Protein AF-A0A9E3R1D8-F1 (afdb_monomer_lite)

Sequence (119 aa):
MRTSLQDPSVVRSAVSLLEYALDPVHWLPSGQARASAAHLRVVGQVQVCATVDVTPTLETVLRISFRAPELTPMTAADLLEELVKGRFTFAPNTEWECGIDGRKWIHFSRRYTARPLQA

Foldseek 3Di:
DPQDCPRPVNLVVLLVLQVQQPPPVQAEEPPPDQPDPSQWDDDPFKIWGWHWYQYPQQWTKIKIKIDGVPDDLVSVVVSVCSNPVDDADAQPPWDWDWDADPVGIIMTMIGRDNDGDDD

Structure (mmCIF, N/CA/C/O backbone):
data_AF-A0A9E3R1D8-F1
#
_entry.id   AF-A0A9E3R1D8-F1
#
loop_
_atom_site.group_PDB
_atom_site.id
_atom_site.type_symbol
_atom_site.label_atom_id
_atom_site.label_alt_id
_atom_site.label_comp_id
_atom_site.label_asym_id
_atom_site.label_entity_id
_atom_sit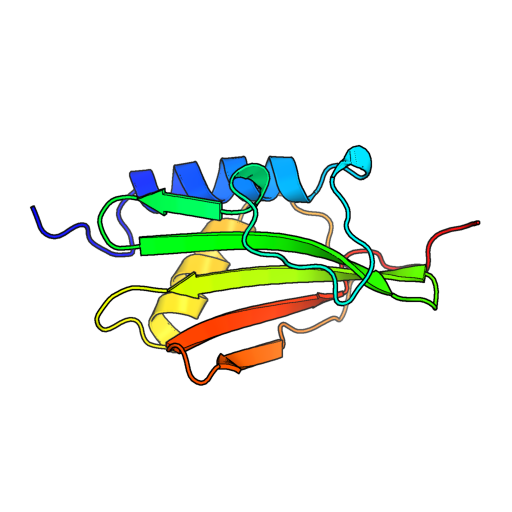e.label_seq_id
_atom_site.pdbx_PDB_ins_code
_atom_site.Cartn_x
_atom_site.Cartn_y
_atom_site.Cartn_z
_atom_site.occupancy
_atom_site.B_iso_or_equiv
_atom_site.auth_seq_id
_atom_site.auth_comp_id
_atom_site.auth_asym_id
_atom_site.auth_atom_id
_atom_site.pdbx_PDB_model_num
ATOM 1 N N . MET A 1 1 ? -21.664 1.447 15.470 1.00 44.50 1 MET A N 1
ATOM 2 C CA . MET A 1 1 ? -20.863 0.228 15.226 1.00 44.50 1 MET A CA 1
ATOM 3 C C . MET A 1 1 ? -19.401 0.634 15.147 1.00 44.50 1 MET A C 1
ATOM 5 O O . MET A 1 1 ? -19.073 1.482 14.329 1.00 44.50 1 MET A O 1
ATOM 9 N N . ARG A 1 2 ? -18.553 0.126 16.047 1.00 48.31 2 ARG A N 1
ATOM 10 C CA . ARG A 1 2 ? -17.102 0.360 16.024 1.00 48.31 2 ARG A CA 1
ATOM 11 C C . ARG A 1 2 ? -16.535 -0.660 15.035 1.00 48.31 2 ARG A C 1
ATOM 13 O O . ARG A 1 2 ? -16.527 -1.844 15.347 1.00 48.31 2 ARG A O 1
ATOM 20 N N . THR A 1 3 ? -16.203 -0.234 13.818 1.00 52.50 3 THR A N 1
ATOM 21 C CA . THR A 1 3 ? -15.562 -1.103 12.815 1.00 52.50 3 THR A CA 1
ATOM 22 C C . THR A 1 3 ? -14.258 -1.601 13.422 1.00 52.50 3 THR A C 1
ATOM 24 O O . THR A 1 3 ? -13.378 -0.791 13.714 1.00 52.50 3 THR A O 1
ATOM 27 N N . SER A 1 4 ? -14.165 -2.903 13.693 1.00 63.12 4 SER A N 1
ATOM 28 C CA . SER A 1 4 ? -12.894 -3.508 14.086 1.00 63.12 4 SER A CA 1
ATOM 29 C C . SER A 1 4 ? -11.912 -3.332 12.931 1.00 63.12 4 SER A C 1
ATOM 31 O O . SER A 1 4 ? -12.307 -3.392 11.769 1.00 63.12 4 SER A O 1
ATOM 33 N N . LEU A 1 5 ? -10.634 -3.113 13.224 1.00 61.91 5 LEU A N 1
ATOM 34 C CA . LEU A 1 5 ? -9.607 -3.016 12.185 1.00 61.91 5 LEU A CA 1
ATOM 35 C C . LEU A 1 5 ? -9.549 -4.296 11.336 1.00 61.91 5 LEU A C 1
ATOM 37 O O . LEU A 1 5 ? -9.353 -4.218 10.129 1.00 61.91 5 LEU A O 1
ATOM 41 N N . GLN A 1 6 ? -9.838 -5.443 11.954 1.00 66.19 6 GLN A N 1
ATOM 42 C CA . GLN A 1 6 ? -9.940 -6.758 11.315 1.00 66.19 6 GLN A CA 1
ATOM 43 C C . GLN A 1 6 ? -11.341 -7.057 10.753 1.00 66.19 6 GLN A C 1
ATOM 45 O O . GLN A 1 6 ? -11.680 -8.214 10.504 1.00 66.19 6 GLN A O 1
ATOM 50 N N . ASP A 1 7 ? -12.198 -6.046 10.585 1.00 75.62 7 ASP A N 1
ATOM 51 C CA . ASP A 1 7 ? -13.493 -6.245 9.943 1.00 75.62 7 ASP A CA 1
ATOM 52 C C . ASP A 1 7 ? -13.273 -6.792 8.516 1.00 75.62 7 ASP A C 1
ATOM 54 O O . ASP A 1 7 ? -12.535 -6.186 7.728 1.00 75.62 7 ASP A O 1
ATOM 58 N N . PRO A 1 8 ? -13.921 -7.910 8.140 1.00 79.75 8 PRO A N 1
ATOM 59 C CA . PRO A 1 8 ? -13.785 -8.497 6.810 1.00 79.75 8 PRO A CA 1
ATOM 60 C C . PRO A 1 8 ? -14.052 -7.515 5.657 1.00 79.75 8 PRO A C 1
ATOM 62 O O . PRO A 1 8 ? -13.559 -7.708 4.547 1.00 79.75 8 PRO A O 1
ATOM 65 N N . SER A 1 9 ? -14.843 -6.462 5.885 1.00 84.44 9 SER A N 1
ATOM 66 C CA . SER A 1 9 ? -15.093 -5.399 4.903 1.00 84.44 9 SER A CA 1
ATOM 67 C C . SER A 1 9 ? -13.869 -4.517 4.637 1.00 84.44 9 SER A C 1
ATOM 69 O O . SER A 1 9 ? -13.657 -4.121 3.487 1.00 84.44 9 SER A O 1
ATOM 71 N N . VAL A 1 10 ? -13.041 -4.257 5.657 1.00 84.06 10 VAL A N 1
ATOM 72 C CA . VAL A 1 10 ? -11.787 -3.497 5.531 1.00 84.06 10 VAL A CA 1
ATOM 73 C C . VAL A 1 10 ? -10.811 -4.293 4.674 1.00 84.06 10 VAL A C 1
ATOM 75 O O . VAL A 1 10 ? -10.331 -3.779 3.665 1.00 84.06 10 VAL A O 1
ATOM 78 N N . VAL A 1 11 ? -10.600 -5.569 5.016 1.00 85.69 11 VAL A N 1
ATOM 79 C CA . VAL A 1 11 ? -9.688 -6.461 4.284 1.00 85.69 11 VAL A CA 1
ATOM 80 C C . VAL A 1 11 ? -10.130 -6.619 2.831 1.00 85.69 11 VAL A C 1
ATOM 82 O O . VAL A 1 11 ? -9.334 -6.385 1.929 1.00 85.69 11 VAL A O 1
ATOM 85 N N . ARG A 1 12 ? -11.413 -6.909 2.565 1.00 87.19 12 ARG A N 1
ATOM 86 C CA . ARG A 1 12 ? -11.921 -7.028 1.183 1.00 87.19 12 ARG A CA 1
ATOM 87 C C . ARG A 1 12 ? -11.722 -5.755 0.361 1.00 87.19 12 ARG A C 1
ATOM 89 O O . ARG A 1 12 ? -11.324 -5.828 -0.799 1.00 87.19 12 ARG A O 1
ATOM 96 N N . SER A 1 13 ? -11.989 -4.593 0.953 1.00 88.19 13 SER A N 1
ATOM 97 C CA . SER A 1 13 ? -11.821 -3.314 0.252 1.00 88.19 13 SER A CA 1
ATOM 98 C C . SER A 1 13 ? -10.349 -3.002 -0.007 1.00 88.19 13 SER A C 1
ATOM 100 O O . SER A 1 13 ? -10.014 -2.467 -1.062 1.00 88.19 13 SER A O 1
ATOM 102 N N . ALA A 1 14 ? -9.472 -3.353 0.935 1.00 87.88 14 ALA A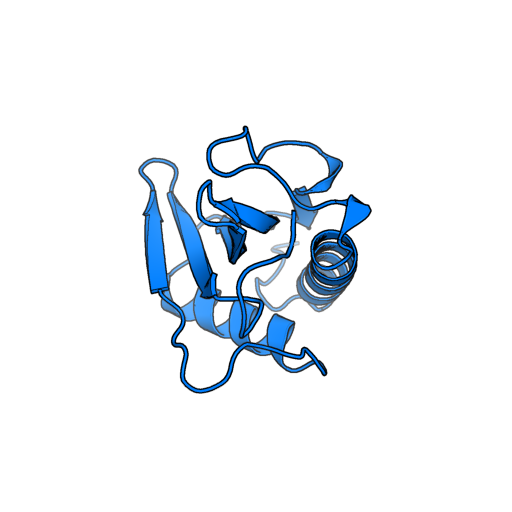 N 1
ATOM 103 C CA . ALA A 1 14 ? -8.031 -3.221 0.786 1.00 87.88 14 ALA A CA 1
ATOM 104 C C . ALA A 1 14 ? -7.478 -4.167 -0.292 1.00 87.88 14 ALA A C 1
ATOM 106 O O . ALA A 1 14 ? -6.640 -3.738 -1.076 1.00 87.88 14 ALA A O 1
ATOM 107 N N . VAL A 1 15 ? -7.982 -5.404 -0.386 1.00 89.50 15 VAL A N 1
ATOM 108 C CA . VAL A 1 15 ? -7.599 -6.367 -1.435 1.00 89.50 15 VAL A CA 1
ATOM 109 C C . VAL A 1 15 ? -7.955 -5.828 -2.816 1.00 89.50 15 VAL A C 1
ATOM 111 O O . VAL A 1 15 ? -7.078 -5.734 -3.665 1.00 89.50 15 VAL A O 1
ATOM 114 N N . SER A 1 16 ? -9.198 -5.384 -3.023 1.00 90.44 16 SER A N 1
ATOM 115 C CA . SER A 1 16 ? -9.612 -4.801 -4.309 1.00 90.44 16 SER A CA 1
ATOM 116 C C . SER A 1 16 ? -8.807 -3.544 -4.666 1.00 90.44 16 SER A C 1
ATOM 118 O O . SER A 1 16 ? -8.474 -3.317 -5.829 1.00 90.44 16 SER A O 1
ATOM 120 N N . LEU A 1 17 ? -8.461 -2.725 -3.668 1.00 92.50 17 LEU A N 1
ATOM 121 C CA . LEU A 1 17 ? -7.581 -1.575 -3.862 1.00 92.50 17 LEU A CA 1
ATOM 122 C C . LEU A 1 17 ? -6.157 -1.997 -4.249 1.00 92.50 17 LEU A C 1
ATOM 124 O O . LEU A 1 17 ? -5.544 -1.353 -5.096 1.00 92.50 17 LEU A O 1
ATOM 128 N N . LEU A 1 18 ? -5.631 -3.055 -3.633 1.00 91.06 18 LEU A N 1
ATOM 129 C CA . LEU A 1 18 ? -4.311 -3.578 -3.951 1.00 91.06 18 LEU A CA 1
ATOM 130 C C . LEU A 1 18 ? -4.289 -4.145 -5.373 1.00 91.06 18 LEU A C 1
ATOM 132 O O . LEU A 1 18 ? -3.415 -3.767 -6.138 1.00 91.06 18 LEU A O 1
ATOM 136 N N . GLU A 1 19 ? -5.269 -4.959 -5.767 1.00 91.06 19 GLU A N 1
ATOM 137 C CA . GLU A 1 19 ? -5.398 -5.465 -7.144 1.00 91.06 19 GLU A CA 1
ATOM 138 C C . GLU A 1 19 ? -5.388 -4.331 -8.175 1.00 91.06 19 GLU A C 1
ATOM 140 O O . GLU A 1 19 ? -4.643 -4.397 -9.149 1.00 91.06 19 GLU A O 1
ATOM 145 N N . TYR A 1 20 ? -6.140 -3.256 -7.911 1.00 92.06 20 TYR A N 1
ATOM 146 C CA . TYR A 1 20 ? -6.105 -2.039 -8.722 1.00 92.06 20 TYR A CA 1
ATOM 147 C C . TYR A 1 20 ? -4.699 -1.418 -8.764 1.00 92.06 20 TYR A C 1
ATOM 149 O O . TYR A 1 20 ? -4.181 -1.126 -9.834 1.00 92.06 20 TYR A O 1
ATOM 157 N N . ALA A 1 21 ? -4.049 -1.231 -7.613 1.00 91.81 21 ALA A N 1
ATOM 158 C CA . ALA A 1 21 ? -2.732 -0.595 -7.543 1.00 91.81 21 ALA A CA 1
ATOM 159 C C . ALA A 1 21 ? -1.617 -1.410 -8.224 1.00 91.81 21 ALA A C 1
ATOM 161 O O . ALA A 1 21 ? -0.604 -0.841 -8.632 1.00 91.81 21 ALA A O 1
ATOM 162 N N . LEU A 1 22 ? -1.778 -2.733 -8.319 1.00 91.44 22 LEU A N 1
ATOM 163 C CA . LEU A 1 22 ? -0.793 -3.622 -8.928 1.00 91.44 22 LEU A CA 1
ATOM 164 C C . LEU A 1 22 ? -0.865 -3.656 -10.461 1.00 91.44 22 LEU A C 1
ATOM 166 O O . LEU A 1 22 ? 0.115 -4.085 -11.075 1.00 91.44 22 LEU A O 1
ATOM 170 N N . ASP A 1 23 ? -1.949 -3.178 -11.078 1.00 91.25 23 ASP A N 1
ATOM 171 C CA . ASP A 1 23 ? -2.032 -3.026 -12.533 1.00 91.25 23 ASP A CA 1
ATOM 172 C C . ASP A 1 23 ? -1.054 -1.929 -13.014 1.00 91.25 23 ASP A C 1
ATOM 174 O O . ASP A 1 23 ? -1.148 -0.783 -12.556 1.00 91.25 23 ASP A O 1
ATOM 178 N N . PRO A 1 24 ? -0.120 -2.238 -13.938 1.00 91.31 24 PRO A N 1
ATOM 179 C CA . PRO A 1 24 ? 0.837 -1.273 -14.480 1.00 91.31 24 PRO A CA 1
ATOM 180 C C . PRO A 1 24 ? 0.236 0.029 -15.016 1.00 91.31 24 PRO A C 1
ATOM 182 O O . PRO A 1 24 ? 0.899 1.065 -14.960 1.00 91.31 24 PRO A O 1
ATOM 185 N N . VAL A 1 25 ? -1.012 0.015 -15.499 1.00 91.81 25 VAL A N 1
ATOM 186 C CA . VAL A 1 25 ? -1.689 1.225 -16.003 1.00 91.81 25 VAL A CA 1
ATOM 187 C C . VAL A 1 25 ? -1.994 2.248 -14.897 1.00 91.81 25 VAL A C 1
ATOM 189 O O . VAL A 1 25 ? -2.282 3.412 -15.179 1.00 91.81 25 VAL A O 1
ATOM 192 N N . HIS A 1 26 ? -1.922 1.829 -13.633 1.00 91.88 26 HIS A N 1
ATOM 193 C CA . HIS A 1 26 ? -2.206 2.651 -12.460 1.00 91.88 26 HIS A CA 1
ATOM 194 C C . HIS A 1 26 ? -0.950 3.046 -11.675 1.00 91.88 26 HIS A C 1
ATOM 196 O O . HIS A 1 26 ? -1.054 3.740 -10.663 1.00 91.88 26 HIS A O 1
ATOM 202 N N . TRP A 1 27 ? 0.238 2.647 -12.132 1.00 92.44 27 TRP A N 1
ATOM 203 C CA . TRP A 1 27 ? 1.486 2.998 -11.461 1.00 92.44 27 TRP A CA 1
ATOM 204 C C . TRP A 1 27 ? 1.785 4.494 -11.572 1.00 92.44 27 TRP A C 1
ATOM 206 O O . TRP A 1 27 ? 1.503 5.141 -12.583 1.00 92.44 27 TRP A O 1
ATOM 216 N N . LEU A 1 28 ? 2.379 5.051 -10.518 1.00 90.75 28 LEU A N 1
ATOM 217 C CA . LEU A 1 28 ? 2.598 6.489 -10.384 1.00 90.75 28 LEU A CA 1
ATOM 218 C C . LEU A 1 28 ? 4.092 6.823 -10.411 1.00 90.75 28 LEU A C 1
ATOM 220 O O . LEU A 1 28 ? 4.883 6.125 -9.780 1.00 90.75 28 LEU A O 1
ATOM 224 N N . PRO A 1 29 ? 4.519 7.926 -11.043 1.00 89.69 29 PRO A N 1
ATOM 225 C CA . PRO A 1 29 ? 5.849 8.477 -10.819 1.00 89.69 29 PRO A CA 1
ATOM 226 C C . PRO A 1 29 ? 6.085 8.779 -9.333 1.00 89.69 29 PRO A C 1
ATOM 228 O O . PRO A 1 29 ? 5.225 9.333 -8.637 1.00 89.69 29 PRO A O 1
ATOM 231 N N . SER A 1 30 ? 7.277 8.456 -8.833 1.00 83.50 30 SER A N 1
ATOM 232 C CA . SER A 1 30 ? 7.632 8.707 -7.438 1.00 83.50 30 SER A CA 1
ATOM 233 C C . SER A 1 30 ? 7.477 10.189 -7.080 1.00 83.50 30 SER A C 1
ATOM 235 O O . SER A 1 30 ? 7.966 11.059 -7.798 1.00 83.50 30 SER A O 1
ATOM 237 N N . GLY A 1 31 ? 6.834 10.475 -5.946 1.00 72.44 31 GLY A N 1
ATOM 238 C CA . GLY A 1 31 ? 6.632 11.846 -5.461 1.00 72.44 31 GLY A CA 1
ATOM 239 C C . GLY A 1 31 ? 5.334 12.508 -5.930 1.00 72.44 31 GLY A C 1
ATOM 240 O O . GLY A 1 31 ? 5.023 13.605 -5.469 1.00 72.44 31 GLY A O 1
ATOM 241 N N . GLN A 1 32 ? 4.537 11.845 -6.774 1.00 75.69 32 GLN A N 1
ATOM 242 C CA . GLN A 1 32 ? 3.201 12.328 -7.115 1.00 75.69 32 GLN A CA 1
ATOM 243 C C . GLN A 1 32 ? 2.228 12.187 -5.927 1.00 75.69 32 GLN A C 1
ATOM 245 O O . GLN A 1 32 ? 2.382 11.322 -5.058 1.00 75.69 32 GLN A O 1
ATOM 250 N N . ALA A 1 33 ? 1.225 13.068 -5.860 1.00 67.19 33 ALA A N 1
ATOM 251 C CA . ALA A 1 33 ? 0.249 13.081 -4.775 1.00 67.19 33 ALA A CA 1
ATOM 252 C C . ALA A 1 33 ? -0.594 11.793 -4.767 1.00 67.19 33 ALA A C 1
ATOM 254 O O . ALA A 1 33 ? -1.399 11.546 -5.660 1.00 67.19 33 ALA A O 1
ATOM 255 N N . ARG A 1 34 ? -0.432 10.993 -3.709 1.00 68.19 34 ARG A N 1
ATOM 256 C CA . ARG A 1 34 ? -1.037 9.654 -3.566 1.00 68.19 34 ARG A CA 1
ATOM 257 C C . ARG A 1 34 ? -2.499 9.689 -3.118 1.00 68.19 34 ARG A C 1
ATOM 259 O O . ARG A 1 34 ? -3.226 8.717 -3.271 1.00 68.19 34 ARG A O 1
ATOM 266 N N . ALA A 1 35 ? -2.950 10.825 -2.584 1.00 63.00 35 ALA A N 1
ATOM 267 C CA . ALA A 1 35 ? -4.294 11.025 -2.040 1.00 63.00 35 ALA A CA 1
ATOM 268 C C . ALA A 1 35 ? -5.360 11.265 -3.130 1.00 63.00 35 ALA A C 1
ATOM 270 O O . ALA A 1 35 ? -6.224 12.127 -2.988 1.00 63.00 35 ALA A O 1
ATOM 271 N N . SER A 1 36 ? -5.286 10.525 -4.236 1.00 74.06 36 SER A N 1
ATOM 272 C CA . SER A 1 36 ? -6.367 10.492 -5.224 1.00 74.06 36 SER A CA 1
ATOM 273 C C . SER A 1 36 ? -7.436 9.487 -4.789 1.00 74.06 36 SER A C 1
ATOM 275 O O . SER A 1 36 ? -7.119 8.463 -4.181 1.00 74.06 36 SER A O 1
ATOM 277 N N . ALA A 1 37 ? -8.699 9.744 -5.136 1.00 80.44 37 ALA A N 1
ATOM 278 C CA . ALA A 1 37 ? -9.811 8.853 -4.796 1.00 80.44 37 ALA A CA 1
ATOM 279 C C . ALA A 1 37 ? -9.640 7.428 -5.359 1.00 80.44 37 ALA A C 1
ATOM 281 O O . ALA A 1 37 ? -10.149 6.472 -4.781 1.00 80.44 37 ALA A O 1
ATOM 282 N N . ALA A 1 38 ? -8.888 7.271 -6.452 1.00 86.62 38 ALA A N 1
ATOM 283 C CA . ALA A 1 38 ? -8.614 5.971 -7.056 1.00 86.62 38 ALA A CA 1
ATOM 284 C C . ALA A 1 38 ? -7.769 5.064 -6.144 1.00 86.62 38 ALA A C 1
ATOM 286 O O . ALA A 1 38 ? -8.091 3.887 -5.993 1.00 86.62 38 ALA A O 1
ATOM 287 N N . HIS A 1 39 ? -6.767 5.637 -5.473 1.00 90.06 39 HIS A N 1
ATOM 288 C CA . HIS A 1 39 ? -5.772 4.921 -4.667 1.00 90.06 39 HIS A CA 1
ATOM 289 C C . HIS A 1 39 ? -6.118 4.847 -3.175 1.00 90.06 39 HIS A C 1
ATOM 291 O O . HIS A 1 39 ? -5.346 4.302 -2.391 1.00 90.06 39 HIS A O 1
ATOM 297 N N . LEU A 1 40 ? -7.267 5.393 -2.772 1.00 92.88 40 LEU A N 1
ATOM 298 C CA . LEU A 1 40 ? -7.717 5.463 -1.387 1.00 92.88 40 LEU A CA 1
ATOM 299 C C . LEU A 1 40 ? -9.045 4.720 -1.221 1.00 92.88 40 LEU A C 1
ATOM 301 O O . LEU A 1 40 ? -9.979 4.890 -2.007 1.00 92.88 40 LEU A O 1
ATOM 305 N N . ARG A 1 41 ? -9.170 3.940 -0.151 1.00 92.81 41 ARG A N 1
ATOM 306 C CA . ARG A 1 41 ? -10.445 3.407 0.333 1.00 92.81 41 ARG A CA 1
ATOM 307 C C . ARG A 1 41 ? -10.655 3.811 1.780 1.00 92.81 41 ARG A C 1
ATOM 309 O O . ARG A 1 41 ? -9.717 3.848 2.571 1.00 92.81 41 ARG A O 1
ATOM 316 N N . VAL A 1 42 ? -11.904 4.115 2.111 1.00 92.06 42 VAL A N 1
ATOM 317 C CA . VAL A 1 42 ? -12.333 4.417 3.475 1.00 92.06 42 VAL A CA 1
ATOM 318 C C . VAL A 1 42 ? -13.422 3.424 3.842 1.00 92.06 42 VAL A C 1
ATOM 320 O O . VAL A 1 42 ? -14.466 3.386 3.196 1.00 92.06 42 VAL A O 1
ATOM 323 N N . VAL A 1 43 ? -13.167 2.612 4.863 1.00 88.25 43 VAL A N 1
ATOM 324 C CA . VAL A 1 43 ? -14.106 1.612 5.376 1.00 88.25 43 VAL A CA 1
ATOM 325 C C . VAL A 1 43 ? -14.321 1.883 6.856 1.00 88.25 43 VAL A C 1
ATOM 327 O O . VAL A 1 43 ? -13.433 1.684 7.687 1.00 88.25 43 VAL A O 1
ATOM 330 N N . GLY A 1 44 ? -15.498 2.414 7.187 1.00 87.19 44 GLY A N 1
ATOM 331 C CA . GLY A 1 44 ? -15.775 2.911 8.530 1.00 87.19 44 GLY A CA 1
ATOM 332 C C . GLY A 1 44 ? -14.804 4.031 8.914 1.00 87.19 44 GLY A C 1
ATOM 333 O O . GLY A 1 44 ? -14.847 5.116 8.343 1.00 87.19 44 GLY A O 1
ATOM 334 N N . GLN A 1 45 ? -13.925 3.767 9.884 1.00 89.50 45 GLN A N 1
ATOM 335 C CA . GLN A 1 45 ? -12.903 4.719 10.349 1.00 89.50 45 GLN A CA 1
ATOM 336 C C . GLN A 1 45 ? -11.500 4.429 9.800 1.00 89.50 45 GLN A C 1
ATOM 338 O O . GLN A 1 45 ? -10.565 5.176 10.094 1.00 89.50 45 GLN A O 1
ATOM 343 N N . VAL A 1 46 ? -11.348 3.354 9.026 1.00 90.38 46 VAL A N 1
ATOM 344 C CA . VAL A 1 46 ? -10.065 2.913 8.484 1.00 90.38 46 VAL A CA 1
ATOM 345 C C . VAL A 1 46 ? -9.896 3.483 7.089 1.00 90.38 46 VAL A C 1
ATOM 347 O O . VAL A 1 46 ? -10.737 3.283 6.215 1.00 90.38 46 VAL A O 1
ATOM 350 N N . GLN A 1 47 ? -8.797 4.190 6.881 1.00 93.81 47 GLN A N 1
ATOM 351 C CA . GLN A 1 47 ? -8.348 4.650 5.580 1.00 93.81 47 GLN A CA 1
ATOM 352 C C . GLN A 1 47 ? -7.201 3.751 5.135 1.00 93.81 47 GLN A C 1
ATOM 354 O O . GLN A 1 47 ? -6.255 3.532 5.892 1.00 93.81 47 GLN A O 1
ATOM 359 N N . VAL A 1 48 ? -7.295 3.243 3.912 1.00 93.44 48 VAL A N 1
ATOM 360 C CA . VAL A 1 48 ? -6.285 2.393 3.284 1.00 93.44 48 VAL A CA 1
ATOM 361 C C . VAL A 1 48 ? -5.890 3.031 1.966 1.00 93.44 48 VAL A C 1
ATOM 363 O O . VAL A 1 48 ? 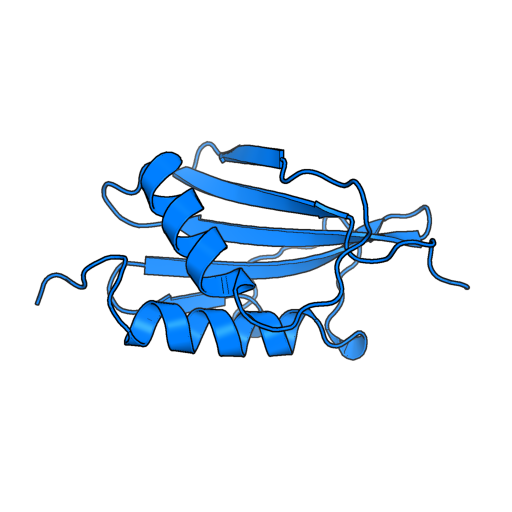-6.757 3.370 1.163 1.00 93.44 48 VAL A O 1
ATOM 366 N N . CYS A 1 49 ? -4.596 3.205 1.744 1.00 94.12 49 CYS A N 1
ATOM 367 C CA . CYS A 1 49 ? -4.040 3.705 0.496 1.00 94.12 49 CYS A CA 1
ATOM 368 C C . CYS A 1 49 ? -3.054 2.680 -0.060 1.00 94.12 49 CYS A C 1
ATOM 370 O O . CYS A 1 49 ? -2.242 2.165 0.706 1.00 94.12 49 CYS A O 1
ATOM 372 N N . ALA A 1 50 ? -3.107 2.391 -1.358 1.00 93.62 50 ALA A N 1
ATOM 373 C CA . ALA A 1 50 ? -2.140 1.515 -2.013 1.00 93.62 50 ALA A CA 1
ATOM 374 C C . ALA A 1 50 ? -1.702 2.108 -3.353 1.00 93.62 50 ALA A C 1
ATOM 376 O O . ALA A 1 50 ? -2.541 2.553 -4.136 1.00 93.62 50 ALA A O 1
ATOM 377 N N . THR A 1 51 ? -0.395 2.112 -3.609 1.00 93.94 51 THR A N 1
ATOM 378 C CA . THR A 1 51 ? 0.200 2.556 -4.877 1.00 93.94 51 THR A CA 1
ATOM 379 C C . THR A 1 51 ? 1.420 1.711 -5.217 1.00 93.94 51 THR A C 1
ATOM 381 O O . THR A 1 51 ? 2.100 1.196 -4.328 1.00 93.94 51 THR A O 1
ATOM 384 N N . VAL A 1 52 ? 1.731 1.606 -6.505 1.00 93.75 52 VAL A N 1
ATOM 385 C CA . VAL A 1 52 ? 3.067 1.228 -6.966 1.00 93.75 52 VAL A CA 1
ATOM 386 C C . VAL A 1 52 ? 3.712 2.478 -7.543 1.00 93.75 52 VAL A C 1
ATOM 388 O O . VAL A 1 52 ? 3.224 3.053 -8.515 1.00 93.75 52 VAL A O 1
ATOM 391 N N . ASP A 1 53 ? 4.797 2.907 -6.911 1.00 93.56 53 ASP A N 1
ATOM 392 C CA . ASP A 1 53 ? 5.543 4.087 -7.320 1.00 93.56 53 ASP A CA 1
ATOM 393 C C . ASP A 1 53 ? 6.740 3.662 -8.185 1.00 93.56 53 ASP A C 1
ATOM 395 O O . ASP A 1 53 ? 7.509 2.781 -7.793 1.00 93.56 53 ASP A O 1
ATOM 399 N N . VAL A 1 54 ? 6.922 4.312 -9.334 1.00 93.31 54 VAL A N 1
ATOM 400 C CA . VAL A 1 54 ? 8.060 4.135 -10.244 1.00 93.31 54 VAL A CA 1
ATOM 401 C C . VAL A 1 54 ? 9.084 5.233 -9.977 1.00 93.31 54 VAL A C 1
ATOM 403 O O . VAL A 1 54 ? 8.789 6.425 -10.107 1.00 93.31 54 VAL A O 1
ATOM 406 N N . THR A 1 55 ? 10.288 4.848 -9.570 1.00 91.31 55 THR A N 1
ATOM 407 C CA . THR A 1 55 ? 11.395 5.782 -9.338 1.00 91.31 55 THR A CA 1
ATOM 408 C C . THR A 1 55 ? 11.984 6.279 -10.666 1.00 91.31 55 THR A C 1
ATOM 410 O O . THR A 1 55 ? 11.799 5.644 -11.706 1.00 91.31 55 THR A O 1
ATOM 413 N N . PRO A 1 56 ? 12.776 7.369 -10.665 1.00 89.81 56 PRO A N 1
ATOM 414 C CA . PRO A 1 56 ? 13.504 7.802 -11.861 1.00 89.81 56 PRO A CA 1
ATOM 415 C C . PRO A 1 56 ? 14.496 6.752 -12.388 1.00 89.81 56 PRO A C 1
ATOM 417 O O . PRO A 1 56 ? 14.836 6.763 -13.565 1.00 89.81 56 PRO A O 1
ATOM 420 N N . THR A 1 57 ? 14.945 5.831 -11.528 1.00 91.12 57 THR A N 1
ATOM 421 C CA . THR A 1 57 ? 15.795 4.681 -11.878 1.00 91.12 57 THR A CA 1
ATOM 422 C C . THR A 1 57 ? 14.999 3.477 -12.392 1.00 91.12 57 THR A C 1
ATOM 424 O O . THR A 1 57 ? 15.563 2.395 -12.542 1.00 91.12 57 THR A O 1
ATOM 427 N N . LEU A 1 58 ? 13.701 3.656 -12.676 1.00 91.38 58 LEU A N 1
ATOM 428 C CA . LEU A 1 58 ? 12.770 2.627 -13.149 1.00 91.38 58 LEU A CA 1
ATOM 429 C C . LEU A 1 58 ? 12.564 1.471 -12.163 1.00 91.38 58 LEU A C 1
ATOM 431 O O . LEU A 1 58 ? 12.126 0.387 -12.542 1.00 91.38 58 LEU A O 1
ATOM 435 N N . GLU A 1 59 ? 12.857 1.679 -10.885 1.00 92.12 59 GLU A N 1
ATOM 436 C CA . GLU A 1 59 ? 12.529 0.717 -9.841 1.00 92.12 59 GLU A CA 1
ATOM 437 C C . GLU A 1 59 ? 11.078 0.902 -9.407 1.00 92.12 59 GLU A C 1
ATOM 439 O O . GLU A 1 59 ? 10.549 2.011 -9.417 1.00 92.12 59 GLU A O 1
ATOM 444 N N . THR A 1 60 ? 10.431 -0.189 -9.002 1.00 93.38 60 THR A N 1
ATOM 445 C CA . THR A 1 60 ? 9.047 -0.151 -8.524 1.00 93.38 60 THR A CA 1
ATOM 446 C C . THR A 1 60 ? 8.989 -0.400 -7.021 1.00 93.38 60 THR A C 1
ATOM 448 O O . THR A 1 60 ? 9.605 -1.333 -6.492 1.00 93.38 60 THR A O 1
ATOM 451 N N . VAL A 1 61 ? 8.224 0.429 -6.319 1.00 93.00 61 VAL A N 1
ATOM 452 C CA . VAL A 1 61 ? 8.011 0.319 -4.875 1.00 93.00 61 VAL A CA 1
ATOM 453 C C . VAL A 1 61 ? 6.517 0.242 -4.613 1.00 93.00 61 VAL A C 1
ATOM 455 O O . VAL A 1 61 ? 5.794 1.211 -4.835 1.00 93.00 61 VAL A O 1
ATOM 458 N N . LEU A 1 62 ? 6.058 -0.900 -4.109 1.00 93.69 62 LEU A N 1
ATOM 459 C CA . LEU A 1 62 ? 4.717 -1.033 -3.562 1.00 93.69 62 LEU A CA 1
ATOM 460 C C . LEU A 1 62 ? 4.667 -0.296 -2.229 1.00 93.69 62 LEU A C 1
ATOM 462 O O . LEU A 1 62 ? 5.501 -0.519 -1.349 1.00 93.69 62 LEU A O 1
ATOM 466 N N . ARG A 1 63 ? 3.674 0.570 -2.080 1.00 93.69 63 ARG A N 1
ATOM 467 C CA . ARG A 1 63 ? 3.382 1.291 -0.850 1.00 93.69 63 ARG A CA 1
ATOM 468 C C . ARG A 1 63 ? 1.956 1.008 -0.433 1.00 93.69 63 ARG A C 1
ATOM 470 O O . ARG A 1 63 ? 1.032 1.233 -1.205 1.00 93.69 63 ARG A O 1
ATOM 477 N N . ILE A 1 64 ? 1.780 0.566 0.803 1.00 94.00 64 ILE A N 1
ATOM 478 C CA . ILE A 1 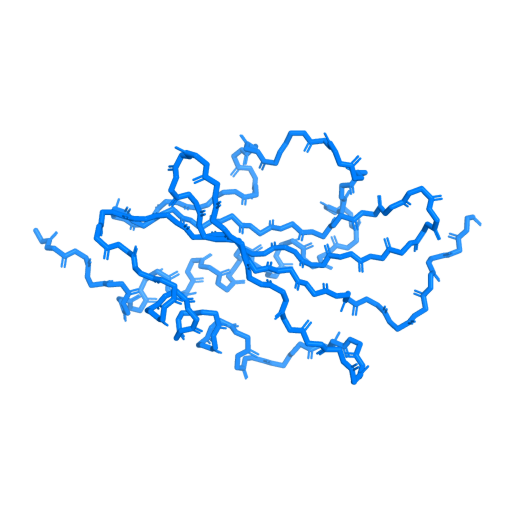64 ? 0.475 0.348 1.423 1.00 94.00 64 ILE A CA 1
ATOM 479 C C . ILE A 1 64 ? 0.459 1.152 2.712 1.00 94.00 64 ILE A C 1
ATOM 481 O O . ILE A 1 64 ? 1.373 1.061 3.523 1.00 94.00 64 ILE A O 1
ATOM 485 N N . SER A 1 65 ? -0.542 2.004 2.882 1.00 94.50 65 SER A N 1
ATOM 486 C CA . SER A 1 65 ? -0.635 2.902 4.027 1.00 94.50 65 SER A CA 1
ATOM 487 C C . SER A 1 65 ? -1.981 2.771 4.707 1.00 94.50 65 SER A C 1
ATOM 489 O O . SER A 1 65 ? -3.015 2.729 4.042 1.00 94.50 65 SER A O 1
ATOM 491 N N . PHE A 1 66 ? -1.966 2.777 6.032 1.00 94.50 66 PHE A N 1
ATOM 492 C CA . PHE A 1 66 ? -3.158 2.679 6.858 1.00 94.50 66 PHE A CA 1
ATOM 493 C C . PHE A 1 66 ? -3.266 3.885 7.780 1.00 94.50 66 PHE A C 1
ATOM 495 O O . PHE A 1 66 ? -2.264 4.414 8.271 1.00 94.50 66 PHE A O 1
ATOM 502 N N . ARG A 1 67 ? -4.499 4.305 8.048 1.00 94.62 67 ARG A N 1
ATOM 503 C CA . ARG A 1 67 ? -4.795 5.316 9.057 1.00 94.62 67 ARG A CA 1
ATOM 504 C C . ARG A 1 67 ? -6.155 5.057 9.673 1.00 94.62 67 ARG A C 1
ATOM 506 O O . ARG A 1 67 ? -7.156 4.995 8.970 1.00 94.62 67 ARG A O 1
ATOM 513 N N . ALA A 1 68 ? -6.196 4.966 10.991 1.00 93.19 68 ALA A N 1
ATOM 514 C CA . ALA A 1 68 ? -7.430 4.919 11.761 1.00 93.19 68 ALA A CA 1
ATOM 515 C C . ALA A 1 68 ? -7.183 5.514 13.157 1.00 93.19 68 ALA A C 1
ATOM 517 O O . ALA A 1 68 ? -6.025 5.620 13.579 1.00 93.19 68 ALA A O 1
ATOM 518 N N . PRO A 1 69 ? -8.237 5.907 13.892 1.00 89.69 69 PRO A N 1
ATOM 519 C CA . PRO A 1 69 ? -8.115 6.187 15.317 1.00 89.69 69 PRO A CA 1
ATOM 520 C C . PRO A 1 69 ? -7.495 4.986 16.040 1.00 89.69 69 PRO A C 1
ATOM 522 O O . PRO A 1 69 ? -7.877 3.853 15.770 1.00 89.69 69 PRO A O 1
ATOM 525 N N . GLU A 1 70 ? -6.540 5.238 16.938 1.00 87.19 70 GLU A N 1
ATOM 526 C CA . GLU A 1 70 ? -5.894 4.209 17.778 1.00 87.19 70 GLU A CA 1
ATOM 527 C C . GLU A 1 70 ? -5.088 3.138 17.012 1.00 87.19 70 GLU A C 1
ATOM 529 O O . GLU A 1 70 ? -4.594 2.195 17.625 1.00 87.19 70 GLU A O 1
ATOM 534 N N . LEU A 1 71 ? -4.892 3.293 15.695 1.00 91.69 71 LEU A N 1
ATOM 535 C CA . LEU A 1 71 ? -4.067 2.379 14.908 1.00 91.69 71 LEU A CA 1
ATOM 536 C C . LEU A 1 71 ? -2.609 2.422 15.385 1.00 91.69 71 LEU A C 1
ATOM 538 O O . LEU A 1 71 ? -2.000 3.492 15.467 1.00 91.69 71 LEU A O 1
ATOM 542 N N . THR A 1 72 ? -2.044 1.249 15.655 1.00 92.69 72 THR A N 1
ATOM 543 C CA . THR A 1 72 ? -0.636 1.080 16.031 1.00 92.69 72 THR A CA 1
ATOM 544 C C . THR A 1 72 ? 0.145 0.421 14.895 1.00 92.69 72 THR A C 1
ATOM 546 O O . THR A 1 72 ? -0.453 -0.275 14.075 1.00 92.69 72 THR A O 1
ATOM 549 N N . PRO A 1 73 ? 1.481 0.564 14.846 1.00 93.50 73 PRO A N 1
ATOM 550 C CA . PRO A 1 73 ? 2.293 -0.121 13.838 1.00 93.50 73 PRO A CA 1
ATOM 551 C C . PRO A 1 73 ? 2.108 -1.637 13.841 1.00 93.50 73 PRO A C 1
ATOM 553 O O . PRO A 1 73 ? 2.037 -2.232 12.775 1.00 93.50 73 PRO A O 1
ATOM 556 N N . MET A 1 74 ? 1.955 -2.241 15.025 1.00 92.75 74 MET A N 1
ATOM 557 C CA . MET A 1 74 ? 1.751 -3.685 15.158 1.00 92.75 74 MET A CA 1
ATOM 558 C C . MET A 1 74 ? 0.421 -4.121 14.536 1.00 92.75 74 MET A C 1
ATOM 560 O O . MET A 1 74 ? 0.395 -4.969 13.658 1.00 92.75 74 MET A O 1
ATOM 564 N N . THR A 1 75 ? -0.679 -3.458 14.904 1.00 91.44 75 THR A N 1
ATOM 565 C CA . THR A 1 75 ? -2.002 -3.779 14.337 1.00 91.44 75 THR A CA 1
ATOM 566 C C . THR A 1 75 ? -2.091 -3.472 12.842 1.00 91.44 75 THR A C 1
ATOM 568 O O . THR A 1 75 ? -2.788 -4.165 12.109 1.00 91.44 75 THR A O 1
ATOM 571 N N . ALA A 1 76 ? -1.371 -2.458 12.356 1.00 92.69 76 ALA A N 1
ATOM 572 C CA . ALA A 1 76 ? -1.270 -2.181 10.928 1.00 92.69 76 ALA A CA 1
ATOM 573 C C . ALA A 1 76 ? -0.431 -3.235 10.182 1.00 92.69 76 ALA A C 1
ATOM 575 O O . ALA A 1 76 ? -0.734 -3.534 9.029 1.00 92.69 76 ALA A O 1
ATOM 576 N N . ALA A 1 77 ? 0.583 -3.816 10.830 1.00 93.31 77 ALA A N 1
ATOM 577 C CA . ALA A 1 77 ? 1.355 -4.928 10.282 1.00 93.31 77 ALA A CA 1
ATOM 578 C C . ALA A 1 77 ? 0.505 -6.204 10.185 1.00 93.31 77 ALA A C 1
ATOM 580 O O . ALA A 1 77 ? 0.557 -6.869 9.156 1.00 93.31 77 ALA A O 1
ATOM 581 N N . ASP A 1 78 ? -0.356 -6.481 11.171 1.00 91.31 78 ASP A N 1
ATOM 582 C CA . ASP A 1 78 ? -1.323 -7.586 11.088 1.00 91.31 78 ASP A CA 1
ATOM 583 C C . ASP A 1 78 ? -2.267 -7.411 9.881 1.00 91.31 78 ASP A C 1
ATOM 585 O O . ASP A 1 78 ? -2.532 -8.354 9.137 1.00 91.31 78 ASP A O 1
ATOM 589 N N . LEU A 1 79 ? -2.746 -6.182 9.633 1.00 89.06 79 LEU A N 1
ATOM 590 C CA . LEU A 1 79 ? -3.575 -5.874 8.459 1.00 89.06 79 LEU A CA 1
ATOM 591 C C . LEU A 1 79 ? -2.820 -6.038 7.146 1.00 89.06 79 LEU A C 1
ATOM 593 O O . LEU A 1 79 ? -3.385 -6.533 6.171 1.00 89.06 79 LEU A O 1
ATOM 597 N N . LEU A 1 80 ? -1.563 -5.597 7.113 1.00 92.19 80 LEU A N 1
ATOM 598 C CA . LEU A 1 80 ? -0.695 -5.808 5.967 1.00 92.19 80 LEU A CA 1
ATOM 599 C C . LEU A 1 80 ? -0.542 -7.303 5.695 1.00 92.19 80 LEU A C 1
ATOM 601 O O . LEU A 1 80 ? -0.692 -7.710 4.548 1.00 92.19 80 LEU A O 1
ATOM 605 N N . GLU A 1 81 ? -0.281 -8.105 6.729 1.00 89.75 81 GLU A N 1
ATOM 606 C CA . GLU A 1 81 ? -0.132 -9.553 6.611 1.00 89.75 81 GLU A CA 1
ATOM 607 C C . GLU A 1 81 ? -1.396 -10.181 6.015 1.00 89.75 81 GLU A C 1
ATOM 609 O O . GLU A 1 81 ? -1.308 -10.863 4.999 1.00 89.75 81 GLU A O 1
ATOM 614 N N . GLU A 1 82 ? -2.576 -9.891 6.570 1.00 88.50 82 GLU A N 1
ATOM 615 C CA . GLU A 1 82 ? -3.856 -10.369 6.025 1.00 88.50 82 GLU A CA 1
ATOM 616 C C . GLU A 1 82 ? -4.075 -9.951 4.566 1.00 88.50 82 GLU A C 1
ATOM 618 O O . GLU A 1 82 ? -4.519 -10.751 3.742 1.00 88.50 82 GLU A O 1
ATOM 623 N N . LEU A 1 83 ? -3.722 -8.712 4.221 1.00 86.88 83 LEU A N 1
ATOM 624 C CA . LEU A 1 83 ? -3.863 -8.183 2.869 1.00 86.88 83 LEU A CA 1
ATOM 625 C C . LEU A 1 83 ? -2.948 -8.898 1.865 1.00 86.88 83 LEU A C 1
ATOM 627 O O . LEU A 1 83 ? -3.367 -9.159 0.739 1.00 86.88 83 LEU A O 1
ATOM 631 N N . VAL A 1 84 ? -1.714 -9.222 2.259 1.00 86.88 84 VAL A N 1
ATOM 632 C CA . VAL A 1 84 ? -0.696 -9.806 1.368 1.00 86.88 84 VAL A CA 1
ATOM 633 C C . VAL A 1 84 ? -0.588 -11.329 1.463 1.00 86.88 84 VAL A C 1
ATOM 635 O O . VAL A 1 84 ? 0.220 -11.914 0.745 1.00 86.88 84 VAL A O 1
ATOM 638 N N . LYS A 1 85 ? -1.423 -11.986 2.285 1.00 83.69 85 LYS A N 1
ATOM 639 C CA . LYS A 1 85 ? -1.586 -13.456 2.320 1.00 83.69 85 LYS A CA 1
ATOM 640 C C . LYS A 1 85 ? -2.052 -14.039 0.983 1.00 83.69 85 LYS A C 1
ATOM 642 O O . LYS A 1 85 ? -1.845 -15.224 0.723 1.00 83.69 85 LYS A O 1
ATOM 647 N N . GLY A 1 86 ? -2.686 -13.223 0.138 1.00 72.81 86 GLY A N 1
ATOM 648 C CA . GLY A 1 86 ? -3.026 -13.583 -1.237 1.00 72.81 86 GLY A CA 1
ATOM 649 C C . GLY A 1 86 ? -1.794 -13.897 -2.098 1.00 72.81 86 GLY A C 1
ATOM 650 O O . GLY A 1 86 ? -0.654 -13.600 -1.748 1.00 72.81 86 GLY A O 1
ATOM 651 N N . ARG A 1 87 ? -2.011 -14.507 -3.269 1.00 67.25 87 ARG A N 1
ATOM 652 C CA . ARG A 1 87 ? -0.924 -14.787 -4.219 1.00 67.25 87 ARG A CA 1
ATOM 653 C C . ARG A 1 87 ? -0.472 -13.497 -4.905 1.00 67.25 87 ARG A C 1
ATOM 655 O O . ARG A 1 87 ? -0.991 -13.146 -5.959 1.00 67.25 87 ARG A O 1
ATOM 662 N N . PHE A 1 88 ? 0.530 -12.838 -4.337 1.00 72.38 88 PHE A N 1
ATOM 663 C CA . PHE A 1 88 ? 1.222 -11.710 -4.957 1.00 72.38 88 PHE A CA 1
ATOM 664 C C . PHE A 1 88 ? 2.667 -12.084 -5.277 1.00 72.38 88 PHE A C 1
ATOM 666 O O . PHE A 1 88 ? 3.350 -12.735 -4.485 1.00 72.38 88 PHE A O 1
ATOM 673 N N . THR A 1 89 ? 3.147 -11.666 -6.447 1.00 71.69 89 THR A N 1
ATOM 674 C CA . THR A 1 89 ? 4.538 -11.904 -6.845 1.00 71.69 89 THR A CA 1
ATOM 675 C C . THR A 1 89 ? 5.386 -10.727 -6.388 1.00 71.69 89 THR A C 1
ATOM 677 O O . THR A 1 89 ? 5.505 -9.733 -7.096 1.00 71.69 89 THR A O 1
ATOM 680 N N . PHE A 1 90 ? 5.954 -10.822 -5.189 1.00 76.38 90 PHE A N 1
ATOM 681 C CA . PHE A 1 90 ? 6.905 -9.827 -4.697 1.00 76.38 90 PHE A CA 1
ATOM 682 C C . PHE A 1 90 ? 8.333 -10.149 -5.137 1.00 76.38 90 PHE A C 1
ATOM 684 O O . PHE A 1 90 ? 8.695 -11.316 -5.312 1.00 76.38 90 PHE A O 1
ATOM 691 N N . ALA A 1 91 ? 9.178 -9.121 -5.229 1.00 77.69 91 ALA A N 1
ATOM 692 C CA . ALA A 1 91 ? 10.615 -9.313 -5.351 1.00 77.69 91 ALA A CA 1
ATOM 693 C C . ALA A 1 91 ? 11.139 -10.191 -4.187 1.00 77.69 91 ALA A C 1
ATOM 695 O O . ALA A 1 91 ? 10.848 -9.900 -3.016 1.00 77.69 91 ALA A O 1
ATOM 696 N N . PRO A 1 92 ? 11.904 -11.262 -4.468 1.00 73.62 92 PRO A N 1
ATOM 697 C CA . PRO A 1 92 ? 12.452 -12.124 -3.423 1.00 73.62 92 PRO A CA 1
ATOM 698 C C . PRO A 1 92 ? 13.476 -11.365 -2.570 1.00 73.62 92 PRO A C 1
ATOM 700 O O . PRO A 1 92 ? 14.088 -10.411 -3.046 1.00 73.62 92 PRO A O 1
ATOM 703 N N . ASN A 1 93 ? 13.681 -11.810 -1.326 1.00 78.69 93 ASN A N 1
ATOM 704 C CA . ASN A 1 93 ? 14.689 -11.272 -0.397 1.00 78.69 93 ASN A CA 1
ATOM 705 C C . ASN A 1 93 ? 14.575 -9.758 -0.148 1.00 78.69 93 ASN A C 1
ATOM 707 O O . ASN A 1 93 ? 15.581 -9.064 -0.023 1.00 78.69 93 ASN A O 1
ATOM 711 N N . THR A 1 94 ? 13.348 -9.239 -0.111 1.00 81.75 94 THR A N 1
ATOM 712 C CA . THR A 1 94 ? 13.077 -7.837 0.216 1.00 81.75 94 THR A CA 1
ATOM 713 C C . THR A 1 94 ? 12.160 -7.768 1.424 1.00 81.75 94 THR A C 1
ATOM 715 O O . THR A 1 94 ? 11.186 -8.519 1.517 1.00 81.75 94 THR A O 1
ATOM 718 N N . GLU A 1 95 ? 12.495 -6.880 2.350 1.00 88.25 95 GLU A N 1
ATOM 719 C CA . GLU A 1 95 ? 11.740 -6.659 3.577 1.00 88.25 95 GLU A CA 1
ATOM 720 C C . GLU A 1 95 ? 10.737 -5.518 3.398 1.00 88.25 95 GLU A C 1
ATOM 722 O O . GLU A 1 95 ? 10.824 -4.719 2.461 1.00 88.25 95 GLU A O 1
ATOM 727 N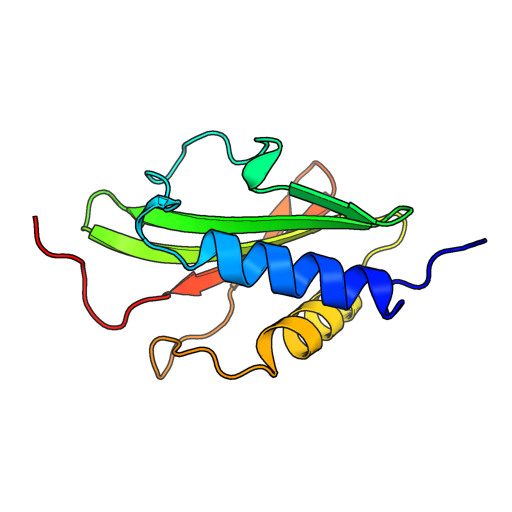 N . TRP A 1 96 ? 9.757 -5.469 4.297 1.00 93.06 96 TRP A N 1
ATOM 728 C CA . TRP A 1 96 ? 8.881 -4.316 4.424 1.00 93.06 96 TRP A CA 1
ATOM 729 C C . TRP A 1 96 ? 9.558 -3.259 5.287 1.00 93.06 96 TRP A C 1
ATOM 731 O O . TRP A 1 96 ? 9.900 -3.506 6.441 1.00 93.06 96 TRP A O 1
ATOM 741 N N . GLU A 1 97 ? 9.689 -2.059 4.746 1.00 94.25 97 GLU A N 1
ATOM 742 C CA . GLU A 1 97 ? 10.036 -0.873 5.515 1.00 94.25 97 GLU A CA 1
ATOM 743 C C . GLU A 1 97 ? 8.761 -0.282 6.115 1.00 94.25 97 GLU A C 1
ATOM 745 O O . GLU A 1 97 ? 7.746 -0.166 5.427 1.00 94.25 97 GLU A O 1
ATOM 750 N N . CYS A 1 98 ? 8.811 0.107 7.389 1.00 95.44 98 CYS A N 1
ATOM 751 C CA . CYS A 1 98 ? 7.689 0.719 8.094 1.00 95.44 98 CYS A CA 1
ATOM 752 C C . CYS A 1 98 ? 8.048 2.142 8.534 1.00 95.44 98 CYS A C 1
ATOM 754 O O . CYS A 1 98 ? 9.092 2.365 9.147 1.00 95.44 98 CYS A O 1
ATOM 756 N N . GLY A 1 99 ? 7.157 3.100 8.285 1.00 94.81 99 GLY A N 1
ATOM 757 C CA . GLY A 1 99 ? 7.307 4.489 8.719 1.00 94.81 99 GLY A CA 1
ATOM 758 C C . GLY A 1 99 ? 5.984 5.095 9.171 1.00 94.81 99 GLY A C 1
ATOM 759 O O . GLY A 1 99 ? 4.918 4.664 8.740 1.00 94.81 99 GLY A O 1
ATOM 760 N N . ILE A 1 100 ? 6.043 6.110 10.034 1.00 94.50 100 ILE A N 1
ATOM 761 C CA . ILE A 1 100 ? 4.862 6.856 10.484 1.00 94.50 100 ILE A CA 1
ATOM 762 C C . ILE A 1 100 ? 5.058 8.329 10.139 1.00 94.50 100 ILE A C 1
ATOM 764 O O . ILE A 1 100 ? 6.099 8.899 10.467 1.00 94.50 100 ILE A O 1
ATOM 768 N N . ASP A 1 101 ? 4.074 8.951 9.491 1.00 92.12 101 ASP A N 1
ATOM 769 C CA . ASP A 1 101 ? 4.130 10.380 9.174 1.00 92.12 101 ASP A CA 1
ATOM 770 C C . ASP A 1 101 ? 3.515 11.268 10.276 1.00 92.12 101 ASP A C 1
ATOM 772 O O . ASP A 1 101 ? 2.827 10.812 11.195 1.00 92.12 101 ASP A O 1
ATOM 776 N N . GLY A 1 102 ? 3.713 12.586 10.165 1.00 88.69 102 GLY A N 1
ATOM 777 C CA . GLY A 1 102 ? 3.149 13.564 11.107 1.00 88.69 102 GLY A CA 1
ATOM 778 C C . GLY A 1 102 ? 1.612 13.628 11.124 1.00 88.69 102 GLY A C 1
ATOM 779 O O . GLY A 1 102 ? 1.028 14.246 12.013 1.00 88.69 102 GLY A O 1
ATOM 780 N N . ARG A 1 103 ? 0.934 12.984 10.166 1.00 90.69 103 ARG A N 1
ATOM 781 C CA . ARG A 1 103 ? -0.531 12.866 10.079 1.00 90.69 103 ARG A CA 1
ATOM 782 C C . ARG A 1 103 ? -1.039 11.519 10.614 1.00 90.69 103 ARG A C 1
ATOM 784 O O . ARG A 1 103 ? -2.248 11.259 10.532 1.00 90.69 103 ARG A O 1
ATOM 791 N N . LYS A 1 104 ? -0.150 10.722 11.224 1.00 92.50 104 LYS A N 1
ATOM 792 C CA . LYS A 1 104 ? -0.396 9.383 11.779 1.00 92.50 104 LYS A CA 1
ATOM 793 C C . LYS A 1 104 ? -0.778 8.339 10.728 1.00 92.50 104 LYS A C 1
ATOM 795 O O . LYS A 1 104 ? -1.487 7.386 11.046 1.00 92.50 104 LYS A O 1
ATOM 800 N N . TRP A 1 105 ? -0.354 8.520 9.482 1.00 94.62 105 TRP A N 1
ATOM 801 C CA . TRP A 1 105 ? -0.348 7.412 8.537 1.00 94.62 105 TRP A CA 1
ATOM 802 C C . TRP A 1 105 ? 0.779 6.459 8.889 1.00 94.62 105 TRP A C 1
ATOM 804 O O . TRP A 1 105 ? 1.893 6.895 9.166 1.00 94.62 105 TRP A O 1
ATOM 814 N N . ILE A 1 106 ? 0.478 5.168 8.855 1.00 96.19 106 ILE A N 1
ATOM 815 C CA . ILE A 1 106 ? 1.464 4.102 8.969 1.00 96.19 106 ILE A CA 1
ATOM 816 C C . ILE A 1 106 ? 1.685 3.573 7.563 1.00 96.19 106 ILE A C 1
ATOM 818 O O . ILE A 1 106 ? 0.749 3.093 6.925 1.00 96.19 106 ILE A O 1
ATOM 822 N N . HIS A 1 107 ? 2.902 3.728 7.068 1.00 95.19 107 HIS A N 1
ATOM 823 C CA . HIS A 1 107 ? 3.308 3.381 5.719 1.00 95.19 107 HIS A CA 1
ATOM 824 C C . HIS A 1 107 ? 4.146 2.117 5.751 1.00 95.19 107 HIS A C 1
ATOM 826 O O . HIS A 1 107 ? 5.125 2.048 6.489 1.00 95.19 107 HIS A O 1
ATOM 832 N N . PHE A 1 108 ? 3.798 1.178 4.887 1.00 95.81 108 PHE A N 1
ATOM 833 C CA . PHE A 1 108 ? 4.607 0.025 4.556 1.00 95.81 108 PHE A CA 1
ATOM 834 C C . PHE A 1 108 ? 5.071 0.158 3.116 1.00 95.81 108 PHE A C 1
ATOM 836 O O . PHE A 1 108 ? 4.255 0.384 2.218 1.00 95.81 108 PHE A O 1
ATOM 843 N N . SER A 1 109 ? 6.372 0.035 2.887 1.00 94.12 109 SER A N 1
ATOM 844 C CA . SER A 1 109 ? 6.944 0.039 1.547 1.00 94.12 109 SER A CA 1
ATOM 845 C C . SER A 1 109 ? 7.829 -1.164 1.310 1.00 94.12 109 SER A C 1
ATOM 847 O O . SER A 1 109 ? 8.552 -1.605 2.196 1.00 94.12 109 SER A O 1
ATOM 849 N N . ARG A 1 110 ? 7.773 -1.690 0.091 1.00 93.06 110 ARG A N 1
ATOM 850 C CA . ARG A 1 110 ? 8.605 -2.805 -0.345 1.00 93.06 110 ARG A CA 1
ATOM 851 C C . ARG A 1 110 ? 8.838 -2.713 -1.843 1.00 93.06 110 ARG A C 1
ATOM 853 O O . ARG A 1 110 ? 7.952 -2.310 -2.595 1.00 93.06 110 ARG A O 1
ATOM 860 N N . ARG A 1 111 ? 10.020 -3.121 -2.298 1.00 91.81 111 ARG A N 1
ATOM 861 C CA . ARG A 1 111 ? 10.299 -3.281 -3.730 1.00 91.81 111 ARG A CA 1
ATOM 862 C C . ARG A 1 111 ? 9.315 -4.280 -4.350 1.00 91.81 111 ARG A C 1
ATOM 864 O O . ARG A 1 111 ? 9.180 -5.399 -3.856 1.00 91.81 111 ARG A O 1
ATOM 871 N N . TYR A 1 112 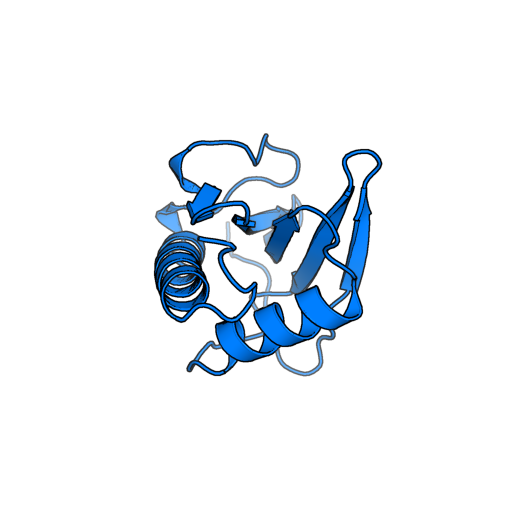? 8.646 -3.887 -5.431 1.00 90.62 112 TYR A N 1
ATOM 872 C CA . TYR A 1 112 ? 7.609 -4.718 -6.042 1.00 90.62 112 TYR A CA 1
ATOM 873 C C . TYR A 1 112 ? 8.182 -5.665 -7.104 1.00 90.62 112 TYR A C 1
ATOM 875 O O . TYR A 1 112 ? 8.101 -6.883 -6.951 1.00 90.62 112 TYR A O 1
ATOM 883 N N . THR A 1 113 ? 8.843 -5.131 -8.133 1.00 87.44 113 THR A N 1
ATOM 884 C CA . THR A 1 113 ? 9.480 -5.920 -9.198 1.00 87.44 113 THR A CA 1
ATOM 885 C C . THR A 1 113 ? 10.929 -6.282 -8.865 1.00 87.44 113 THR A C 1
ATOM 887 O O . THR A 1 113 ? 11.692 -5.505 -8.286 1.00 87.44 113 THR A O 1
ATOM 890 N N . ALA A 1 114 ? 11.360 -7.478 -9.278 1.00 80.62 114 ALA A N 1
ATOM 891 C CA . ALA A 1 114 ? 12.747 -7.911 -9.091 1.00 80.62 114 ALA A CA 1
ATOM 892 C C . ALA A 1 114 ? 13.733 -7.072 -9.923 1.00 80.62 114 ALA A C 1
ATOM 894 O O . ALA A 1 114 ? 14.813 -6.719 -9.448 1.00 80.62 114 ALA A O 1
ATOM 895 N N . ARG A 1 115 ? 13.355 -6.711 -11.154 1.00 83.19 115 ARG A N 1
ATOM 896 C CA . ARG A 1 115 ? 14.183 -5.920 -12.075 1.00 83.19 115 ARG A CA 1
ATOM 897 C C . ARG A 1 115 ? 13.579 -4.531 -12.301 1.00 83.19 115 ARG A C 1
ATOM 899 O O . ARG A 1 115 ? 12.351 -4.411 -12.228 1.00 83.19 115 ARG A O 1
ATOM 906 N N . PRO A 1 116 ? 14.415 -3.514 -12.578 1.00 84.25 116 PRO A N 1
ATOM 907 C CA . PRO A 1 116 ? 13.933 -2.239 -13.088 1.00 84.25 116 PRO A CA 1
ATOM 908 C C . PRO A 1 116 ? 13.123 -2.431 -14.373 1.00 84.25 116 PRO A C 1
ATOM 910 O O . PRO A 1 116 ? 13.341 -3.397 -15.114 1.00 84.25 116 PRO A O 1
ATOM 913 N N . LEU A 1 117 ? 12.192 -1.517 -14.622 1.00 86.44 117 LEU A N 1
ATOM 914 C CA . LEU A 1 117 ? 11.430 -1.471 -15.863 1.00 86.44 117 LEU A CA 1
ATOM 915 C C . LEU A 1 117 ? 12.345 -1.125 -17.040 1.00 86.44 117 LEU A C 1
ATOM 917 O O . LEU A 1 117 ? 13.445 -0.599 -16.869 1.00 86.44 117 LEU A O 1
ATOM 921 N N . GLN A 1 118 ? 11.875 -1.439 -18.241 1.00 85.75 118 GLN A N 1
ATOM 922 C CA . GLN A 1 118 ? 12.514 -1.028 -19.486 1.00 85.75 118 GLN A CA 1
ATOM 923 C C . GLN A 1 118 ? 11.808 0.228 -20.004 1.00 85.75 118 GLN A C 1
ATOM 925 O O . GLN A 1 118 ? 10.591 0.342 -19.854 1.00 85.75 118 GLN A O 1
ATOM 930 N N . ALA A 1 119 ? 12.588 1.167 -20.541 1.00 68.75 119 ALA A N 1
ATOM 931 C CA . ALA A 1 119 ? 12.093 2.395 -21.159 1.00 68.75 119 ALA A CA 1
ATOM 932 C C . ALA A 1 119 ? 11.670 2.165 -22.614 1.00 68.75 119 ALA A C 1
ATOM 934 O O . ALA A 1 119 ? 12.286 1.286 -23.265 1.00 68.75 119 ALA A O 1
#

Secondary structure (DSSP, 8-state):
----TT-HHHHHHHHHHHHHHHSGGG-EETTS----TTTEEEETTEEEEEEEEEPTTS-EEEEEEEE-TT--HHHHHHHHHHHHTS---PPTT-PPEEEE-TT--EEEEEE--SSPPP-

Radius of gyration: 13.9 Å; chains: 1; bounding box: 37×28×39 Å

pLDDT: mean 86.39, std 10.22, range [44.5, 96.19]